Protein AF-A0A7K2C721-F1 (afdb_monomer_lite)

Structure (mmCIF, N/CA/C/O backbone):
data_AF-A0A7K2C721-F1
#
_entry.id   AF-A0A7K2C721-F1
#
loop_
_atom_site.group_PDB
_atom_site.id
_atom_site.type_symbol
_atom_site.label_atom_id
_atom_site.label_alt_id
_atom_site.label_comp_id
_atom_site.label_asym_id
_atom_site.label_entity_id
_atom_site.label_seq_id
_atom_site.pdbx_PDB_ins_code
_atom_site.Cartn_x
_atom_site.Cartn_y
_atom_site.Cartn_z
_atom_site.occupancy
_atom_site.B_iso_or_equiv
_atom_site.auth_seq_id
_atom_site.auth_comp_id
_atom_site.auth_asym_id
_atom_site.auth_atom_id
_atom_site.pdbx_PDB_model_num
ATOM 1 N N . GLY A 1 1 ? 1.243 6.792 -5.849 1.00 49.56 1 GLY A N 1
ATOM 2 C CA . GLY A 1 1 ? 0.221 7.002 -4.819 1.00 49.56 1 GLY A CA 1
ATOM 3 C C . GLY A 1 1 ? -0.965 6.129 -5.125 1.00 49.56 1 GLY A C 1
ATOM 4 O O . GLY A 1 1 ? -1.291 5.991 -6.299 1.00 49.56 1 GLY A O 1
ATOM 5 N N . GLY A 1 2 ? -1.533 5.551 -4.066 1.00 78.56 2 GLY A N 1
ATOM 6 C CA . GLY A 1 2 ? -2.619 4.569 -4.059 1.00 78.56 2 GLY A CA 1
ATOM 7 C C . GLY A 1 2 ? -3.630 4.905 -2.964 1.00 78.56 2 GLY A C 1
ATOM 8 O O . GLY A 1 2 ? -3.875 6.083 -2.709 1.00 78.56 2 GLY A O 1
ATOM 9 N N . CYS A 1 3 ? -4.228 3.912 -2.299 1.00 88.88 3 CYS A N 1
ATOM 10 C CA . CYS A 1 3 ? -5.072 4.209 -1.139 1.00 88.88 3 CYS A CA 1
ATOM 11 C C . CYS A 1 3 ? -4.260 4.898 -0.029 1.00 88.88 3 CYS A C 1
ATOM 13 O O . CYS A 1 3 ? -3.264 4.368 0.454 1.00 88.88 3 CYS A O 1
ATOM 15 N N . MET A 1 4 ? -4.718 6.080 0.381 1.00 93.81 4 MET A N 1
ATOM 16 C CA . MET A 1 4 ? -4.069 6.913 1.403 1.00 93.81 4 MET A CA 1
ATOM 17 C C . MET A 1 4 ? -4.431 6.506 2.847 1.00 93.81 4 MET A C 1
ATOM 19 O O . MET A 1 4 ? -3.905 7.066 3.810 1.00 93.81 4 MET A O 1
ATOM 23 N N . ALA A 1 5 ? -5.356 5.552 3.000 1.00 94.94 5 ALA A N 1
ATOM 24 C CA . ALA A 1 5 ? -5.820 5.079 4.296 1.00 94.94 5 ALA A CA 1
ATOM 25 C C . ALA A 1 5 ? -4.667 4.411 5.058 1.00 94.94 5 ALA A C 1
ATOM 27 O O . ALA A 1 5 ? -4.019 3.515 4.522 1.00 94.94 5 ALA A O 1
ATOM 28 N N . ALA A 1 6 ? -4.415 4.862 6.289 1.00 95.06 6 ALA A N 1
ATOM 29 C CA . ALA A 1 6 ? -3.303 4.440 7.148 1.00 95.06 6 ALA A CA 1
ATOM 30 C C . ALA A 1 6 ? -1.881 4.744 6.628 1.00 95.06 6 ALA A C 1
ATOM 32 O O . ALA A 1 6 ? -0.919 4.542 7.368 1.00 95.06 6 ALA A O 1
ATOM 33 N N . THR A 1 7 ? -1.709 5.237 5.400 1.00 92.75 7 THR A N 1
ATOM 34 C CA . THR A 1 7 ? -0.401 5.599 4.823 1.00 92.75 7 THR A CA 1
ATOM 35 C C . THR A 1 7 ? -0.126 7.094 4.937 1.00 92.75 7 THR A C 1
ATOM 37 O O . THR A 1 7 ? 0.961 7.486 5.352 1.00 92.75 7 THR A O 1
ATOM 40 N N . GLU A 1 8 ? -1.119 7.925 4.621 1.00 93.88 8 GLU A N 1
ATOM 41 C CA . GLU A 1 8 ? -0.997 9.389 4.641 1.00 93.88 8 GLU A CA 1
ATOM 42 C C . GLU A 1 8 ? -1.953 10.040 5.641 1.00 93.88 8 GLU A C 1
ATOM 44 O O . GLU A 1 8 ? -1.652 11.104 6.180 1.00 93.88 8 GLU A O 1
ATOM 49 N N . TYR A 1 9 ? -3.096 9.407 5.917 1.00 96.06 9 TYR A N 1
ATOM 50 C CA . TYR A 1 9 ? -4.059 9.920 6.884 1.00 96.06 9 TYR A CA 1
ATOM 51 C C . TYR A 1 9 ? -4.799 8.801 7.633 1.00 96.06 9 TYR A C 1
ATOM 53 O O . TYR A 1 9 ? -4.802 7.633 7.242 1.00 96.06 9 TYR A O 1
ATOM 61 N N . CYS A 1 10 ? -5.472 9.198 8.711 1.00 97.88 10 CYS A N 1
ATOM 62 C CA . CYS A 1 10 ? -6.513 8.434 9.396 1.00 97.88 10 CYS A CA 1
ATOM 63 C C . CYS A 1 10 ? -7.578 9.404 9.952 1.00 97.88 10 CYS A C 1
ATOM 65 O O . CYS A 1 10 ? -7.423 10.624 9.858 1.00 97.88 10 CYS A O 1
ATOM 67 N N . ARG A 1 11 ? -8.673 8.879 10.507 1.00 97.88 11 ARG A N 1
ATOM 68 C CA . ARG A 1 11 ? -9.727 9.646 11.190 1.00 97.88 11 ARG A CA 1
ATOM 69 C C . ARG A 1 11 ? -9.753 9.264 12.665 1.00 97.88 11 ARG A C 1
ATOM 71 O O . ARG A 1 11 ? -9.745 8.080 12.982 1.00 97.88 11 ARG A O 1
ATOM 78 N N . ILE A 1 12 ? -9.890 10.259 13.537 1.00 98.31 12 ILE A N 1
ATOM 79 C CA . ILE A 1 12 ? -10.232 10.067 14.952 1.00 98.31 12 ILE A CA 1
ATOM 80 C C . ILE A 1 12 ? -11.711 10.431 15.121 1.00 98.31 12 ILE A C 1
ATOM 82 O O . ILE A 1 12 ? -12.134 11.497 14.669 1.00 98.31 12 ILE A O 1
ATOM 86 N N . THR A 1 13 ? -12.517 9.539 15.692 1.00 97.94 13 THR A N 1
ATOM 87 C CA . THR A 1 13 ? -13.942 9.791 15.957 1.00 97.94 13 THR A CA 1
ATOM 88 C C . THR A 1 13 ? -14.136 10.595 17.251 1.00 97.94 13 THR A C 1
ATOM 90 O O . THR A 1 13 ? -13.207 10.671 18.058 1.00 97.94 13 THR A O 1
ATOM 93 N N . PRO A 1 14 ? -15.319 11.195 17.492 1.00 97.62 14 PRO A N 1
ATOM 94 C CA . PRO A 1 14 ? -15.615 11.872 18.760 1.00 97.62 14 PRO A CA 1
ATOM 95 C C . PRO A 1 14 ? -15.468 10.971 19.996 1.00 97.62 14 PRO A C 1
ATOM 97 O O . PRO A 1 14 ? -15.135 11.451 21.074 1.00 97.62 14 PRO A O 1
ATOM 100 N N . GLU A 1 15 ? -15.665 9.665 19.828 1.00 97.56 15 GLU A N 1
ATOM 101 C CA . GLU A 1 15 ? -15.496 8.639 20.864 1.00 97.56 15 GLU A CA 1
ATOM 102 C C . GLU A 1 15 ? -14.019 8.272 21.097 1.00 97.56 15 GLU A C 1
ATOM 104 O O . GLU A 1 15 ? -13.718 7.450 21.956 1.00 97.56 15 GLU A O 1
ATOM 109 N N . GLY A 1 16 ? -13.092 8.859 20.332 1.00 97.94 16 GLY A N 1
ATOM 110 C CA . GLY A 1 16 ? -11.653 8.619 20.435 1.00 97.94 16 GLY A CA 1
ATOM 111 C C . GLY A 1 16 ? -11.129 7.452 19.595 1.00 97.94 16 GLY A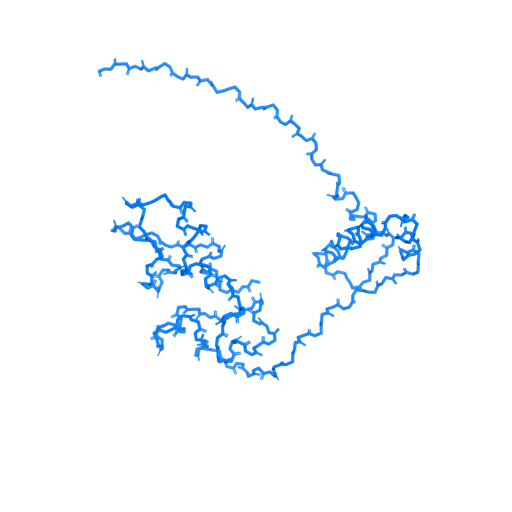 C 1
ATOM 112 O O . GLY A 1 16 ? -9.925 7.199 19.598 1.00 97.94 16 GLY A O 1
ATOM 113 N N . ASN A 1 17 ? -11.984 6.767 18.829 1.00 98.44 17 ASN A N 1
ATOM 114 C CA . ASN A 1 17 ? -11.551 5.661 17.976 1.00 98.44 17 ASN A CA 1
ATOM 115 C C . ASN A 1 17 ? -10.749 6.169 16.778 1.00 98.44 17 ASN A C 1
ATOM 117 O O . ASN A 1 17 ? -11.156 7.104 16.088 1.00 98.44 17 ASN A O 1
ATOM 121 N N . VAL A 1 18 ? -9.637 5.509 16.483 1.00 98.62 18 VAL A N 1
ATOM 122 C CA . VAL A 1 18 ? -8.828 5.755 15.293 1.00 98.62 18 VAL A CA 1
ATOM 123 C C . VAL A 1 18 ? -9.244 4.769 14.208 1.00 98.62 18 VAL A C 1
ATOM 125 O O . VAL A 1 18 ? -9.253 3.561 14.421 1.00 98.62 18 VAL A O 1
ATOM 128 N N . THR A 1 19 ? -9.572 5.283 13.029 1.00 98.31 19 THR A N 1
ATOM 129 C CA . THR A 1 19 ? -9.999 4.506 11.858 1.00 98.31 19 THR A CA 1
ATOM 130 C C . THR A 1 19 ? -9.140 4.876 10.647 1.00 98.31 19 THR A C 1
ATOM 132 O O . THR A 1 19 ? -8.733 6.034 10.509 1.00 98.31 19 THR A O 1
ATOM 135 N N . PRO A 1 20 ? -8.833 3.937 9.738 1.00 97.50 20 PRO A N 1
ATOM 136 C CA . PRO A 1 20 ? -7.922 4.192 8.622 1.00 97.50 20 PRO A CA 1
ATOM 137 C C . PRO A 1 20 ? -8.515 5.137 7.569 1.00 97.50 20 PRO A C 1
ATOM 139 O O . PRO A 1 20 ? -7.771 5.816 6.866 1.00 97.50 20 PRO A O 1
ATOM 142 N N . CYS A 1 21 ? -9.845 5.194 7.442 1.00 96.94 21 CYS A N 1
ATOM 143 C CA . CYS A 1 21 ? -10.539 6.019 6.459 1.00 96.94 21 CYS A CA 1
ATOM 144 C C . CYS A 1 21 ? -11.836 6.609 7.038 1.00 96.94 21 CYS A C 1
ATOM 146 O O . CYS A 1 21 ? -12.562 5.874 7.699 1.00 96.94 21 CYS A O 1
ATOM 148 N N . PRO A 1 22 ? -12.204 7.876 6.740 1.00 95.69 22 PRO A N 1
ATOM 149 C CA . PRO A 1 22 ? -13.484 8.458 7.132 1.00 95.69 22 PRO A CA 1
ATOM 150 C C . PRO A 1 22 ? -14.716 7.636 6.783 1.00 95.69 22 PRO A C 1
ATOM 152 O O . PRO A 1 22 ? -15.731 7.775 7.453 1.00 95.69 22 PRO A O 1
ATOM 155 N N . TYR A 1 23 ? -14.616 6.801 5.754 1.00 94.81 23 TYR A N 1
ATOM 156 C CA . TYR A 1 23 ? -15.709 6.002 5.215 1.00 94.81 23 TYR A CA 1
ATOM 157 C C . TYR A 1 23 ? -15.612 4.516 5.603 1.00 94.81 23 TYR A C 1
ATOM 159 O O . TYR A 1 23 ? -16.252 3.673 4.982 1.00 94.81 23 TYR A O 1
ATOM 167 N N . MET A 1 24 ? -14.759 4.165 6.569 1.00 93.44 24 MET A N 1
ATOM 168 C CA . MET A 1 24 ? -14.525 2.787 6.993 1.00 93.44 24 MET A CA 1
ATOM 169 C C . MET A 1 24 ? -14.427 2.724 8.515 1.00 93.44 24 MET A C 1
ATOM 171 O O . MET A 1 24 ? -13.475 3.238 9.093 1.00 93.44 24 MET A O 1
ATOM 175 N N . ASP A 1 25 ? -15.371 2.034 9.148 1.00 93.44 25 ASP A N 1
ATOM 176 C CA . ASP A 1 25 ? -15.484 1.971 10.613 1.00 93.44 25 ASP A CA 1
ATOM 177 C C . ASP A 1 25 ? -14.629 0.854 11.246 1.00 93.44 25 ASP A C 1
ATOM 179 O O . ASP A 1 25 ? -14.923 0.353 12.329 1.00 93.44 25 ASP A O 1
ATOM 183 N N . VAL A 1 26 ? -13.543 0.452 10.578 1.00 97.44 26 VAL A N 1
ATOM 184 C CA . VAL A 1 26 ? -12.572 -0.500 11.132 1.00 97.44 26 VAL A CA 1
ATOM 185 C C . VAL A 1 26 ? -11.715 0.229 12.163 1.00 97.44 26 VAL A C 1
ATOM 187 O O . VAL A 1 26 ? -10.949 1.129 11.816 1.00 97.44 26 VAL A O 1
ATOM 190 N N . VAL A 1 27 ? -11.842 -0.153 13.432 1.00 98.06 27 VAL A N 1
ATOM 191 C CA . VAL A 1 27 ? -11.096 0.471 14.530 1.00 98.06 27 VAL A CA 1
ATOM 192 C C . VAL A 1 27 ? -9.675 -0.084 14.579 1.00 98.06 27 VAL A C 1
ATOM 194 O O . VAL A 1 27 ? -9.462 -1.288 14.682 1.00 98.06 27 VAL A O 1
ATOM 197 N N . ALA A 1 28 ? -8.702 0.818 14.505 1.00 98.12 28 ALA A N 1
ATOM 198 C CA . ALA A 1 28 ? -7.275 0.531 14.585 1.00 98.12 28 ALA A CA 1
ATOM 199 C C . ALA A 1 28 ? -6.717 0.668 16.014 1.00 98.12 28 ALA A C 1
ATOM 201 O O . ALA A 1 28 ? -5.639 0.144 16.287 1.00 98.12 28 ALA A O 1
ATOM 202 N N . GLY A 1 29 ? -7.436 1.372 16.891 1.00 98.25 29 GLY A N 1
ATOM 203 C CA . GLY A 1 29 ? -7.095 1.652 18.289 1.00 98.25 29 GLY A CA 1
ATOM 204 C C . GLY A 1 29 ? -7.915 2.834 18.819 1.00 98.25 29 GLY A C 1
ATOM 205 O O . GLY A 1 29 ? -8.722 3.401 18.076 1.00 98.25 29 GLY A O 1
ATOM 206 N N . SER A 1 30 ? -7.699 3.238 20.073 1.00 98.38 30 SER A N 1
ATOM 207 C CA . SER A 1 30 ? -8.362 4.401 20.683 1.00 98.38 30 SER A CA 1
ATOM 208 C C . SER A 1 30 ? -7.357 5.339 21.343 1.00 98.38 30 SER A C 1
ATOM 210 O O . SER A 1 30 ? -6.547 4.914 22.166 1.00 98.38 30 SER A O 1
ATOM 212 N N . VAL A 1 31 ? -7.442 6.640 21.039 1.00 98.50 31 VAL A N 1
ATOM 213 C CA . VAL A 1 31 ? -6.568 7.657 21.662 1.00 98.50 31 VAL A CA 1
ATOM 214 C C . VAL A 1 31 ? -6.881 7.900 23.140 1.00 98.50 31 VAL A C 1
ATOM 216 O O . VAL A 1 31 ? -6.157 8.633 23.811 1.00 98.50 31 VAL A O 1
ATOM 219 N N . LEU A 1 32 ? -7.973 7.318 23.645 1.00 98.12 32 LEU A N 1
ATOM 220 C CA . LEU A 1 32 ? -8.311 7.328 25.067 1.00 98.12 32 LEU A CA 1
ATOM 221 C C . LEU A 1 32 ? -7.555 6.245 25.850 1.00 98.12 32 LEU A C 1
ATOM 223 O O . LEU A 1 32 ? -7.458 6.343 27.071 1.00 98.12 32 LEU A O 1
ATOM 227 N N . GLU A 1 33 ? -7.029 5.228 25.162 1.00 98.00 33 GLU A N 1
ATOM 228 C CA . GLU A 1 33 ? -6.367 4.064 25.765 1.00 98.00 33 GLU A CA 1
ATOM 229 C C . GLU A 1 33 ? -4.851 4.078 25.534 1.00 98.00 33 GLU A C 1
ATOM 231 O O . GLU A 1 33 ? -4.076 3.739 26.428 1.00 98.00 33 GLU A O 1
ATOM 236 N N . GLU A 1 34 ? -4.409 4.513 24.354 1.00 97.19 34 GLU A N 1
ATOM 237 C CA . GLU A 1 34 ? -3.000 4.542 23.964 1.00 97.19 34 GLU A CA 1
ATOM 238 C C . GLU A 1 34 ? -2.650 5.800 23.154 1.00 97.19 34 GLU A C 1
ATOM 240 O O . GLU A 1 34 ? -3.513 6.537 22.675 1.00 97.19 34 GLU A O 1
ATOM 245 N N . SER A 1 35 ? -1.352 6.089 23.016 1.00 98.38 35 SER A N 1
ATOM 246 C CA . SER A 1 35 ? -0.916 7.275 22.275 1.00 98.38 35 SER A CA 1
ATOM 247 C C . SER A 1 35 ? -1.215 7.132 20.782 1.00 98.38 35 SER A C 1
ATOM 249 O O . SER A 1 35 ? -1.034 6.061 20.207 1.00 98.38 35 SER A O 1
ATOM 251 N N . PHE A 1 36 ? -1.589 8.234 20.124 1.00 98.25 36 PHE A N 1
ATOM 252 C CA . PHE A 1 36 ? -1.823 8.238 18.678 1.00 98.25 36 PHE A CA 1
ATOM 253 C C . PHE A 1 36 ? -0.635 7.676 17.881 1.00 98.25 36 PHE A C 1
ATOM 255 O O . PHE A 1 36 ? -0.837 6.917 16.938 1.00 98.25 36 PHE A O 1
ATOM 262 N N . THR A 1 37 ? 0.597 8.019 18.269 1.00 98.25 37 THR A N 1
ATOM 263 C CA . THR A 1 37 ? 1.815 7.519 17.617 1.00 98.25 37 THR A CA 1
ATOM 264 C C . THR A 1 37 ? 1.926 6.001 17.725 1.00 98.25 37 THR A C 1
ATOM 266 O O . THR A 1 37 ? 2.263 5.352 16.742 1.00 98.25 37 THR A O 1
ATOM 269 N N . THR A 1 38 ? 1.584 5.427 18.884 1.00 98.38 38 THR A N 1
ATOM 270 C CA . THR A 1 38 ? 1.552 3.970 19.073 1.00 98.38 38 THR A CA 1
ATOM 271 C C . THR A 1 38 ? 0.562 3.328 18.106 1.00 98.38 38 THR A C 1
ATOM 273 O O . THR A 1 38 ? 0.962 2.484 17.311 1.00 98.38 38 THR A O 1
ATOM 276 N N . ILE A 1 39 ? -0.687 3.803 18.071 1.00 98.56 39 ILE A N 1
ATOM 277 C CA . ILE A 1 39 ? -1.709 3.295 17.142 1.00 98.56 39 ILE A CA 1
ATOM 278 C C . ILE A 1 39 ? -1.215 3.404 15.698 1.00 98.56 39 ILE A C 1
ATOM 280 O O . ILE A 1 39 ? -1.307 2.453 14.922 1.00 98.56 39 ILE A O 1
ATOM 284 N N . TRP A 1 40 ? -0.669 4.567 15.334 1.00 98.25 40 TRP A N 1
ATOM 285 C CA . TRP A 1 40 ? -0.189 4.828 13.986 1.00 98.25 40 TRP A CA 1
ATOM 286 C C . TRP A 1 40 ? 0.932 3.871 13.577 1.00 98.25 40 TRP A C 1
ATOM 288 O O . TRP A 1 40 ? 0.913 3.374 12.452 1.00 98.25 40 TRP A O 1
ATOM 298 N N . ASP A 1 41 ? 1.889 3.592 14.455 1.00 97.31 41 ASP A N 1
ATOM 299 C CA . ASP A 1 41 ? 3.065 2.788 14.123 1.00 97.31 41 ASP A CA 1
ATOM 300 C C . ASP A 1 41 ? 2.815 1.281 14.249 1.00 97.31 41 ASP A C 1
ATOM 302 O O . ASP A 1 41 ? 3.369 0.509 13.464 1.00 97.31 41 ASP A O 1
ATOM 306 N N . THR A 1 42 ? 1.985 0.851 15.206 1.00 97.31 42 THR A N 1
ATOM 307 C CA . THR A 1 42 ? 1.896 -0.564 15.606 1.00 97.31 42 THR A CA 1
ATOM 308 C C . THR A 1 42 ? 0.532 -1.215 15.410 1.00 97.31 42 THR A C 1
ATOM 310 O O . THR A 1 42 ? 0.428 -2.426 15.604 1.00 97.31 42 THR A O 1
ATOM 313 N N . SER A 1 43 ? -0.517 -0.476 15.031 1.00 98.25 43 SER A N 1
ATOM 314 C CA . SER A 1 43 ? -1.832 -1.086 14.797 1.00 98.25 43 SER A CA 1
ATOM 315 C C . SER A 1 43 ? -1.774 -2.151 13.698 1.00 98.25 43 SER A C 1
ATOM 317 O O . SER A 1 43 ? -1.290 -1.894 12.592 1.00 98.25 43 SER A O 1
ATOM 319 N N . ALA A 1 44 ? -2.335 -3.331 13.980 1.00 98.00 44 ALA A N 1
ATOM 320 C CA . ALA A 1 44 ? -2.417 -4.432 13.021 1.00 98.00 44 ALA A CA 1
ATOM 321 C C . ALA A 1 44 ? -3.188 -4.030 11.754 1.00 98.00 44 ALA A C 1
ATOM 323 O O . ALA A 1 44 ? -2.715 -4.270 10.648 1.00 98.00 44 ALA A O 1
ATOM 324 N N . VAL A 1 45 ? -4.312 -3.319 11.907 1.00 97.69 45 VAL A N 1
ATOM 325 C CA . VAL A 1 45 ? -5.124 -2.826 10.780 1.00 97.69 45 VAL A CA 1
ATOM 326 C C . VAL A 1 45 ? -4.296 -1.921 9.869 1.00 97.69 45 VAL A C 1
ATOM 328 O O . VAL A 1 45 ? -4.351 -2.025 8.645 1.00 97.69 45 VAL A O 1
ATOM 331 N N . PHE A 1 46 ? -3.505 -1.020 10.455 1.00 97.81 46 PHE A N 1
ATOM 332 C CA . PHE A 1 46 ? -2.673 -0.104 9.678 1.00 97.81 46 PHE A CA 1
ATOM 333 C C . PHE A 1 46 ? -1.506 -0.826 9.012 1.00 97.81 46 PHE A C 1
ATOM 335 O O . PHE A 1 46 ? -1.207 -0.542 7.854 1.00 97.81 46 PHE A O 1
ATOM 342 N N . ALA A 1 47 ? -0.872 -1.771 9.708 1.00 97.62 47 ALA A N 1
ATOM 343 C CA . ALA A 1 47 ? 0.179 -2.603 9.138 1.00 97.62 47 ALA A CA 1
ATOM 344 C C . ALA A 1 47 ? -0.333 -3.409 7.932 1.00 97.62 47 ALA A C 1
ATOM 346 O O . ALA A 1 47 ? 0.301 -3.401 6.880 1.00 97.62 47 ALA A O 1
ATOM 347 N N . GLU A 1 48 ? -1.513 -4.023 8.042 1.00 96.75 48 GLU A N 1
ATOM 348 C CA . GLU A 1 48 ? -2.133 -4.781 6.953 1.00 96.75 48 GLU A CA 1
ATOM 349 C C . GLU A 1 48 ? -2.467 -3.906 5.740 1.00 96.75 48 GLU A C 1
ATOM 351 O O . GLU A 1 48 ? -2.211 -4.310 4.609 1.00 96.75 48 GLU A O 1
ATOM 356 N N . LEU A 1 49 ? -2.989 -2.693 5.955 1.00 95.56 49 LEU A N 1
ATOM 357 C CA . LEU A 1 49 ? -3.316 -1.755 4.873 1.00 95.56 49 LEU A CA 1
ATOM 358 C C . LEU A 1 49 ? -2.081 -1.195 4.153 1.00 95.56 49 LEU A C 1
ATOM 360 O O . LEU A 1 49 ? -2.171 -0.838 2.977 1.00 95.56 49 LEU A O 1
ATOM 364 N N . ARG A 1 50 ? -0.945 -1.096 4.851 1.00 94.56 50 ARG A N 1
ATOM 365 C CA . ARG A 1 50 ? 0.338 -0.650 4.284 1.00 94.56 50 ARG A CA 1
ATOM 366 C C . ARG A 1 50 ? 1.042 -1.752 3.498 1.00 94.56 50 ARG A C 1
ATOM 368 O O . ARG A 1 50 ? 1.844 -1.442 2.620 1.00 94.56 50 ARG A O 1
ATOM 375 N N . GLU A 1 51 ? 0.751 -3.011 3.806 1.00 94.75 51 GLU A N 1
ATOM 376 C CA . GLU A 1 51 ? 1.353 -4.171 3.158 1.00 94.75 51 GLU A CA 1
ATOM 377 C C . GLU A 1 51 ? 0.549 -4.583 1.917 1.00 94.75 51 GLU A C 1
ATOM 379 O O . GLU A 1 51 ? -0.409 -5.358 1.973 1.00 94.75 51 GLU A O 1
ATOM 384 N N . THR A 1 52 ? 0.955 -4.070 0.756 1.00 92.00 52 THR A N 1
ATOM 385 C CA . THR A 1 52 ? 0.299 -4.349 -0.532 1.00 92.00 52 THR A CA 1
ATOM 386 C C . THR A 1 52 ? 0.393 -5.819 -0.938 1.00 92.00 52 THR A C 1
ATOM 388 O O . THR A 1 52 ? -0.418 -6.281 -1.748 1.00 92.00 52 THR A O 1
ATOM 391 N N . ALA A 1 53 ? 1.329 -6.588 -0.368 1.00 92.12 53 ALA A N 1
ATOM 392 C CA . ALA A 1 53 ? 1.405 -8.030 -0.575 1.00 92.12 53 ALA A CA 1
ATOM 393 C C . ALA A 1 53 ? 0.182 -8.785 -0.026 1.00 92.12 53 ALA A C 1
ATOM 395 O O . ALA A 1 53 ? -0.121 -9.868 -0.525 1.00 92.12 53 ALA A O 1
ATOM 396 N N . ASN A 1 54 ? -0.543 -8.211 0.939 1.00 94.56 54 ASN A N 1
ATOM 397 C CA . ASN A 1 54 ? -1.716 -8.835 1.557 1.00 94.56 54 ASN A CA 1
ATOM 398 C C . ASN A 1 54 ? -3.014 -8.636 0.760 1.00 94.56 54 ASN A C 1
ATOM 400 O O . ASN A 1 54 ? -4.047 -9.212 1.112 1.00 94.56 54 ASN A O 1
ATOM 404 N N . LEU A 1 55 ? -2.991 -7.821 -0.301 1.00 96.44 55 LEU A N 1
ATOM 405 C CA . LEU A 1 55 ? -4.165 -7.594 -1.138 1.00 96.44 55 LEU A CA 1
ATOM 406 C C . LEU A 1 55 ? -4.611 -8.892 -1.822 1.00 96.44 55 LEU A C 1
ATOM 408 O O . LEU A 1 55 ? -3.800 -9.681 -2.305 1.00 96.44 55 LEU A O 1
ATOM 412 N N . LYS A 1 56 ? -5.926 -9.088 -1.900 1.00 97.12 56 LYS A N 1
ATOM 413 C CA . LYS A 1 56 ? -6.571 -10.278 -2.469 1.00 97.12 56 LYS A CA 1
ATOM 414 C C . LYS A 1 56 ? -7.229 -9.957 -3.818 1.00 97.12 56 LYS A C 1
ATOM 416 O O . LYS A 1 56 ? -7.306 -8.799 -4.242 1.00 97.12 56 LYS A O 1
ATOM 421 N N . GLY A 1 57 ? -7.720 -10.991 -4.502 1.00 95.81 57 GLY A N 1
ATOM 422 C CA . GLY A 1 57 ? -8.464 -10.859 -5.763 1.00 95.81 57 GLY A CA 1
ATOM 423 C C . GLY A 1 57 ? -7.661 -10.164 -6.868 1.00 95.81 57 GLY A C 1
ATOM 424 O O . GLY A 1 57 ? -6.436 -10.302 -6.932 1.00 95.81 57 GLY A O 1
ATOM 425 N N . ARG A 1 58 ? -8.333 -9.380 -7.728 1.00 96.19 58 ARG A N 1
ATOM 426 C CA . ARG A 1 58 ? -7.654 -8.642 -8.805 1.00 96.19 58 ARG A CA 1
ATOM 427 C C . ARG A 1 58 ? -6.602 -7.679 -8.270 1.00 96.19 58 ARG A C 1
ATOM 429 O O . ARG A 1 58 ? -5.531 -7.584 -8.852 1.00 96.19 58 ARG A O 1
ATOM 436 N N . CYS A 1 59 ? -6.854 -6.995 -7.154 1.00 95.75 59 CYS A N 1
ATOM 437 C CA . CYS A 1 59 ? -5.874 -6.066 -6.583 1.00 95.75 59 CYS A CA 1
ATOM 438 C C . CYS A 1 59 ? -4.578 -6.772 -6.152 1.00 95.75 59 CYS A C 1
ATOM 440 O O . CYS A 1 59 ? -3.505 -6.225 -6.382 1.00 95.75 59 CYS A O 1
ATOM 442 N N . GLY A 1 60 ? -4.663 -7.989 -5.603 1.00 94.31 60 GLY A N 1
ATOM 443 C CA . GLY A 1 60 ? -3.491 -8.791 -5.227 1.00 94.31 60 GLY A CA 1
ATOM 444 C C . GLY A 1 60 ? -2.642 -9.259 -6.409 1.00 94.31 60 GLY A C 1
ATOM 445 O O . GLY A 1 60 ? -1.412 -9.273 -6.331 1.00 94.31 60 GLY A O 1
ATOM 446 N N . ALA A 1 61 ? -3.299 -9.596 -7.522 1.00 94.44 61 ALA A N 1
ATOM 447 C CA . ALA A 1 61 ? -2.650 -10.007 -8.767 1.00 94.44 61 ALA A CA 1
ATOM 448 C C . ALA A 1 61 ? -2.249 -8.827 -9.675 1.00 94.44 61 ALA A C 1
ATOM 450 O O . ALA A 1 61 ? -1.632 -9.040 -10.713 1.00 94.44 61 ALA A O 1
ATOM 451 N N . CYS A 1 62 ? -2.612 -7.592 -9.324 1.00 93.88 62 CYS A N 1
ATOM 452 C CA . CYS A 1 62 ? -2.425 -6.427 -10.183 1.00 93.88 62 CYS A CA 1
ATOM 453 C C . CYS A 1 62 ? -0.960 -6.005 -10.280 1.00 93.88 62 CYS A C 1
ATOM 455 O O . CYS A 1 62 ? -0.292 -5.755 -9.278 1.00 93.88 62 CYS A O 1
ATOM 457 N N . GLU A 1 63 ? -0.496 -5.802 -11.506 1.00 92.31 63 GLU A N 1
ATOM 458 C CA . GLU A 1 63 ? 0.824 -5.264 -11.821 1.00 92.31 63 GLU A CA 1
ATOM 459 C C . GLU A 1 63 ? 1.025 -3.814 -11.341 1.00 92.31 63 GLU A C 1
ATOM 461 O O . GLU A 1 63 ? 2.155 -3.350 -11.210 1.00 92.31 63 GLU A O 1
ATOM 466 N N . PHE A 1 64 ? -0.067 -3.116 -11.007 1.00 91.62 64 PHE A N 1
ATOM 467 C CA . PHE A 1 64 ? -0.076 -1.770 -10.428 1.00 91.62 64 PHE A CA 1
ATOM 468 C C . PHE A 1 64 ? -0.347 -1.757 -8.914 1.00 91.62 64 PHE A C 1
ATOM 470 O O . PHE A 1 64 ? -0.645 -0.689 -8.377 1.00 91.62 64 PHE A O 1
ATOM 477 N N . LYS A 1 65 ? -0.316 -2.894 -8.203 1.00 90.88 65 LYS A N 1
ATOM 478 C CA . LYS A 1 65 ? -0.753 -2.959 -6.791 1.00 90.88 65 LYS A CA 1
ATOM 479 C C . LYS A 1 65 ? 0.005 -2.013 -5.852 1.00 90.88 65 LYS A C 1
ATOM 481 O O . LYS A 1 65 ? -0.631 -1.380 -5.017 1.00 90.88 65 LYS A O 1
ATOM 486 N N . ASP A 1 66 ? 1.308 -1.831 -6.065 1.00 88.88 66 ASP A N 1
ATOM 487 C CA . ASP A 1 66 ? 2.154 -0.936 -5.256 1.00 88.88 66 ASP A CA 1
ATOM 488 C C . ASP A 1 66 ? 1.951 0.543 -5.601 1.00 88.88 66 ASP A C 1
ATOM 490 O O . ASP A 1 66 ? 2.305 1.440 -4.836 1.00 88.88 66 ASP A O 1
ATOM 494 N N . LEU A 1 67 ? 1.364 0.810 -6.769 1.00 88.81 67 LEU A N 1
ATOM 495 C CA . LEU A 1 67 ? 1.007 2.152 -7.192 1.00 88.81 67 LEU A CA 1
ATOM 496 C C . LEU A 1 67 ? -0.409 2.485 -6.748 1.00 88.81 67 LEU A C 1
ATOM 498 O O . LEU A 1 67 ? -0.577 3.470 -6.055 1.00 88.81 67 LEU A O 1
ATOM 502 N N . CYS A 1 68 ? -1.410 1.693 -7.124 1.00 93.38 68 CYS A N 1
ATOM 503 C CA . CYS A 1 68 ? -2.822 1.995 -6.908 1.00 93.38 68 CYS A CA 1
ATOM 504 C C . CYS A 1 68 ? -3.404 1.296 -5.673 1.00 93.38 68 CYS A C 1
ATOM 506 O O . CYS A 1 68 ? -4.016 1.942 -4.822 1.00 93.38 68 CYS A O 1
ATOM 508 N N . GLY A 1 69 ? -3.294 -0.032 -5.617 1.00 92.81 69 GLY A N 1
ATOM 509 C CA . GLY A 1 69 ? -3.885 -0.871 -4.573 1.00 92.81 69 GLY A CA 1
ATOM 510 C C . GLY A 1 69 ? -5.420 -0.895 -4.522 1.00 92.81 69 GLY A C 1
ATOM 511 O O . GLY A 1 69 ? -5.964 -1.789 -3.895 1.00 92.81 69 GLY A O 1
ATOM 512 N N . GLY A 1 70 ? -6.149 0.012 -5.185 1.00 95.56 70 GLY A N 1
ATOM 513 C CA . GLY A 1 70 ? -7.617 0.124 -5.135 1.00 95.56 70 GLY A CA 1
ATOM 514 C C . GLY A 1 70 ? -8.148 0.746 -3.833 1.00 95.56 70 GLY A C 1
ATOM 515 O O . GLY A 1 70 ? -7.430 0.865 -2.841 1.00 95.56 70 GLY A O 1
ATOM 516 N N . CYS A 1 71 ? -9.421 1.148 -3.808 1.00 96.56 71 CYS A N 1
ATOM 517 C CA . CYS A 1 71 ? -10.047 1.752 -2.630 1.00 96.56 71 CYS A CA 1
ATOM 518 C C . CYS A 1 71 ? -10.402 0.701 -1.566 1.00 96.56 71 CYS A C 1
ATOM 520 O O . CYS A 1 71 ? -11.346 -0.074 -1.730 1.00 96.56 71 CYS A O 1
ATOM 522 N N . ARG A 1 72 ? -9.690 0.737 -0.435 1.00 96.94 72 ARG A N 1
ATOM 523 C CA . ARG A 1 72 ? -9.871 -0.210 0.678 1.00 96.94 72 ARG A CA 1
ATOM 524 C C . ARG A 1 72 ? -11.236 -0.065 1.362 1.00 96.94 72 ARG A C 1
ATOM 526 O O . ARG A 1 72 ? -11.851 -1.058 1.727 1.00 96.94 72 ARG A O 1
ATOM 533 N N . CYS A 1 73 ? -11.765 1.161 1.440 1.00 96.94 73 CYS A N 1
ATOM 534 C CA . CYS A 1 73 ? -13.122 1.412 1.937 1.00 96.94 73 CYS A CA 1
ATOM 535 C C . CYS A 1 73 ? -14.196 0.762 1.045 1.00 96.94 73 CYS A C 1
ATOM 537 O O . CYS A 1 73 ? -15.118 0.148 1.571 1.00 96.94 73 CYS A O 1
ATOM 539 N N . ARG A 1 74 ? -14.073 0.829 -0.291 1.00 96.88 74 ARG A N 1
ATOM 540 C CA . ARG A 1 74 ? -15.036 0.166 -1.193 1.00 96.88 74 ARG A CA 1
ATOM 541 C C . ARG A 1 74 ? -14.965 -1.353 -1.091 1.00 96.88 74 ARG A C 1
ATOM 543 O O . ARG A 1 74 ? -16.010 -1.994 -1.077 1.00 96.88 74 ARG A O 1
ATOM 550 N N . ALA A 1 75 ? -13.755 -1.907 -0.998 1.00 97.38 75 ALA A N 1
ATOM 551 C CA . ALA A 1 75 ? -13.558 -3.337 -0.766 1.00 97.38 75 ALA A CA 1
ATOM 552 C C . ALA A 1 75 ? -14.264 -3.786 0.526 1.00 97.38 75 ALA A C 1
ATOM 554 O O . ALA A 1 75 ? -15.076 -4.713 0.499 1.00 97.38 75 ALA A O 1
ATOM 555 N N . PHE A 1 76 ? -14.051 -3.049 1.621 1.00 97.88 76 PHE A N 1
ATOM 556 C CA . PHE A 1 76 ? -14.703 -3.312 2.901 1.00 97.88 76 PHE A CA 1
ATOM 557 C C . PHE A 1 76 ? -16.227 -3.178 2.828 1.00 97.88 76 PHE A C 1
ATOM 559 O O . PHE A 1 76 ? -16.937 -4.082 3.250 1.00 97.88 76 PHE A O 1
ATOM 566 N N . ALA A 1 77 ? -16.744 -2.097 2.242 1.00 97.50 77 ALA A N 1
ATOM 567 C CA . ALA A 1 77 ? -18.184 -1.867 2.135 1.00 97.50 77 ALA A CA 1
ATOM 568 C C . ALA A 1 77 ? -18.907 -2.964 1.335 1.00 97.50 77 ALA A C 1
ATOM 570 O O . ALA A 1 77 ? -20.055 -3.284 1.629 1.00 97.50 77 ALA A O 1
ATOM 571 N N . ALA A 1 78 ? -18.245 -3.541 0.328 1.00 97.44 78 ALA A N 1
ATOM 572 C CA . ALA A 1 78 ? -18.834 -4.577 -0.513 1.00 97.44 78 ALA A CA 1
ATOM 573 C C . ALA A 1 78 ? -18.704 -5.994 0.061 1.00 97.44 78 ALA A C 1
ATOM 575 O O . ALA A 1 78 ? -19.549 -6.838 -0.228 1.00 97.44 78 ALA A O 1
ATOM 576 N N . THR A 1 79 ? -17.646 -6.279 0.826 1.00 97.44 79 THR A N 1
ATOM 577 C CA . THR A 1 79 ? -17.285 -7.664 1.192 1.00 97.44 79 THR A CA 1
ATOM 578 C C . THR A 1 79 ? -17.094 -7.904 2.687 1.00 97.44 79 THR A C 1
ATOM 580 O O . THR A 1 79 ? -17.033 -9.053 3.113 1.00 97.44 79 THR A O 1
ATOM 583 N N . GLY A 1 80 ? -16.968 -6.847 3.490 1.00 97.06 80 GLY A N 1
ATOM 584 C CA . GLY A 1 80 ? -16.506 -6.921 4.877 1.00 97.06 80 GLY A CA 1
ATOM 585 C C . GLY A 1 80 ? -14.994 -7.136 5.027 1.00 97.06 80 GLY A C 1
ATOM 586 O O . GLY A 1 80 ? -14.498 -7.156 6.149 1.00 97.06 80 GLY A O 1
ATOM 587 N N . ASP A 1 81 ? -14.244 -7.260 3.928 1.00 97.75 81 ASP A N 1
ATOM 588 C CA . ASP A 1 81 ? -12.793 -7.454 3.920 1.00 97.75 81 ASP A CA 1
ATOM 589 C C . ASP A 1 81 ? -12.107 -6.268 3.220 1.00 97.75 81 ASP A C 1
ATOM 591 O O . ASP A 1 81 ? -12.206 -6.077 2.007 1.00 97.75 81 ASP A O 1
ATOM 595 N N . TYR A 1 82 ? -11.387 -5.445 3.985 1.00 97.00 82 TYR A N 1
ATOM 596 C CA . TYR A 1 82 ? -10.676 -4.276 3.451 1.00 97.00 82 TYR A CA 1
ATOM 597 C C . TYR A 1 82 ? -9.440 -4.640 2.610 1.00 97.00 82 TYR A C 1
ATOM 599 O O . TYR A 1 82 ? -8.901 -3.778 1.907 1.00 97.00 82 TYR A O 1
ATOM 607 N N . LEU A 1 83 ? -9.003 -5.903 2.630 1.00 97.50 83 LEU A N 1
ATOM 608 C CA . LEU A 1 83 ? -7.934 -6.434 1.781 1.00 97.50 83 LEU A CA 1
ATOM 609 C C . LEU A 1 83 ? -8.469 -7.065 0.487 1.00 97.50 83 LEU A C 1
ATOM 611 O O . LEU A 1 83 ? -7.676 -7.404 -0.393 1.00 97.50 83 LEU A O 1
ATOM 615 N N . ALA A 1 84 ? -9.792 -7.183 0.324 1.00 97.88 84 ALA A N 1
ATOM 616 C CA . ALA A 1 84 ? -10.406 -7.656 -0.913 1.00 97.88 84 ALA A CA 1
ATOM 617 C C . ALA A 1 84 ? -10.149 -6.705 -2.098 1.00 97.88 84 ALA A C 1
ATOM 619 O O . ALA A 1 84 ? -9.608 -5.600 -1.970 1.00 97.88 84 ALA A O 1
ATOM 620 N N . GLU A 1 85 ? -10.519 -7.135 -3.298 1.00 97.06 85 GLU A N 1
ATOM 621 C CA . GLU A 1 85 ? -10.418 -6.282 -4.478 1.00 97.06 85 GLU A CA 1
ATOM 622 C C . GLU A 1 85 ? -11.396 -5.096 -4.431 1.00 97.06 85 GLU A C 1
ATOM 624 O O . GLU A 1 85 ? -12.454 -5.165 -3.812 1.00 97.06 85 GLU A O 1
ATOM 629 N N . ASP A 1 86 ? -11.048 -3.995 -5.102 1.00 97.12 86 ASP A N 1
ATOM 630 C CA . ASP A 1 86 ? -11.950 -2.848 -5.240 1.00 97.12 86 ASP A CA 1
ATOM 631 C C . ASP A 1 86 ? -13.007 -3.140 -6.326 1.00 97.12 86 ASP A C 1
ATOM 633 O O . ASP A 1 86 ? -12.653 -3.196 -7.511 1.00 97.12 86 ASP A O 1
ATOM 637 N N . PRO A 1 87 ? -14.301 -3.279 -5.977 1.00 96.81 87 PRO A N 1
ATOM 638 C CA . PRO A 1 87 ? -15.354 -3.579 -6.949 1.00 96.81 87 PRO A CA 1
ATOM 639 C C . PRO A 1 87 ? -15.580 -2.440 -7.953 1.00 96.81 87 PRO A C 1
ATOM 641 O O . PRO A 1 87 ? -16.118 -2.673 -9.031 1.00 96.81 87 PRO A O 1
ATOM 644 N N . GLY A 1 88 ? -15.147 -1.212 -7.639 1.00 95.75 88 GLY A N 1
ATOM 645 C CA . GLY A 1 88 ? -15.233 -0.070 -8.551 1.00 95.75 88 GLY A CA 1
ATOM 646 C C . GLY A 1 88 ? -14.160 -0.064 -9.644 1.00 95.75 88 GLY A C 1
ATOM 647 O O . GLY A 1 88 ? -14.186 0.792 -10.526 1.00 95.75 88 GLY A O 1
ATOM 648 N N . CYS A 1 89 ? -13.191 -0.981 -9.589 1.00 95.69 89 CYS A N 1
ATOM 649 C CA . CYS A 1 89 ? -12.143 -1.083 -10.593 1.00 95.69 89 CYS A CA 1
ATOM 650 C C . CYS A 1 89 ? -12.637 -1.888 -11.804 1.00 95.69 89 CYS A C 1
ATOM 652 O O . CYS A 1 89 ? -12.970 -3.064 -11.671 1.00 95.69 89 CYS A O 1
ATOM 654 N N . ALA A 1 90 ? -12.639 -1.282 -12.993 1.00 95.50 90 ALA A N 1
ATOM 655 C CA . ALA A 1 90 ? -12.969 -1.965 -14.252 1.00 95.50 90 ALA A CA 1
ATOM 656 C C . ALA A 1 90 ? -11.755 -2.649 -14.914 1.00 95.50 90 ALA A C 1
ATOM 658 O O . ALA A 1 90 ? -11.903 -3.336 -15.920 1.00 95.50 90 ALA A O 1
ATOM 659 N N . TYR A 1 91 ? -10.550 -2.447 -14.374 1.00 95.31 91 TYR A N 1
ATOM 660 C CA . TYR A 1 91 ? -9.324 -3.011 -14.929 1.00 95.31 91 TYR A CA 1
ATOM 661 C C . TYR A 1 91 ? -9.224 -4.516 -14.649 1.00 95.31 91 TYR A C 1
ATOM 663 O O . TYR A 1 91 ? -9.549 -4.975 -13.549 1.00 95.31 91 TYR A O 1
ATOM 671 N N . GLN A 1 92 ? -8.745 -5.271 -15.637 1.00 95.69 92 GLN A N 1
ATOM 672 C CA . GLN A 1 92 ? -8.455 -6.693 -15.502 1.00 95.69 92 GLN A CA 1
ATOM 673 C C . GLN A 1 92 ? -6.933 -6.894 -15.493 1.00 95.69 92 GLN A C 1
ATOM 675 O O . GLN A 1 92 ? -6.298 -6.666 -16.524 1.00 95.69 92 GLN A O 1
ATOM 680 N N . PRO A 1 93 ? -6.350 -7.310 -14.356 1.00 94.00 93 PRO A N 1
ATOM 681 C CA . PRO A 1 93 ? -4.928 -7.598 -14.249 1.00 94.00 93 PRO A CA 1
ATOM 682 C C . PRO A 1 93 ? -4.461 -8.668 -15.218 1.00 94.00 93 PRO A C 1
ATOM 684 O O . PRO A 1 93 ? -5.152 -9.670 -15.428 1.00 94.00 93 PRO A O 1
ATOM 687 N N . THR A 1 94 ? -3.242 -8.500 -15.714 1.00 90.50 94 THR A N 1
ATOM 688 C CA . THR A 1 94 ? -2.548 -9.551 -16.466 1.00 90.50 94 THR A CA 1
ATOM 689 C C . THR A 1 94 ? -1.758 -10.489 -15.552 1.00 90.50 94 THR A C 1
ATOM 691 O O . THR A 1 94 ? -1.434 -11.606 -15.947 1.00 90.50 94 THR A O 1
ATOM 694 N N . GLY A 1 95 ? -1.445 -10.056 -14.323 1.00 80.81 95 GLY A N 1
ATOM 695 C CA . GLY A 1 95 ? -0.599 -10.808 -13.391 1.00 80.81 95 GLY A CA 1
ATOM 696 C C . GLY A 1 95 ? 0.897 -10.720 -13.698 1.00 80.81 95 GLY A C 1
ATOM 697 O O . GLY A 1 95 ? 1.712 -11.222 -12.923 1.00 80.81 95 GLY A O 1
ATOM 698 N N . THR A 1 96 ? 1.284 -10.077 -14.801 1.00 79.69 96 THR A N 1
ATOM 699 C CA . THR A 1 96 ? 2.689 -9.846 -15.141 1.00 79.69 96 THR A CA 1
ATOM 700 C C . THR A 1 96 ? 3.161 -8.540 -14.538 1.00 79.69 96 THR A C 1
ATOM 702 O O . THR A 1 96 ? 2.641 -7.487 -14.889 1.00 79.69 96 THR A O 1
ATOM 705 N N . ALA A 1 97 ? 4.159 -8.605 -13.654 1.00 70.56 97 ALA A N 1
ATOM 706 C CA . ALA A 1 97 ? 4.789 -7.414 -13.097 1.00 70.56 97 ALA A CA 1
ATOM 707 C C . ALA A 1 97 ? 5.159 -6.431 -14.216 1.00 70.56 97 ALA A C 1
ATOM 709 O O . ALA A 1 97 ? 5.680 -6.841 -15.259 1.00 70.56 97 ALA A O 1
ATOM 710 N N . LEU A 1 98 ? 4.896 -5.140 -13.990 1.00 70.75 98 LEU A N 1
ATOM 711 C CA . LEU A 1 98 ? 5.348 -4.109 -14.915 1.00 70.75 98 LEU A CA 1
ATOM 712 C C . LEU A 1 98 ? 6.859 -4.258 -15.090 1.00 70.75 98 LEU A C 1
ATOM 714 O O . LEU A 1 98 ? 7.554 -4.476 -14.090 1.00 70.75 98 LEU A O 1
ATOM 718 N N . PRO A 1 99 ? 7.381 -4.144 -16.323 1.00 65.94 99 PRO A N 1
ATOM 719 C CA . PRO A 1 99 ? 8.816 -4.128 -16.516 1.00 65.94 99 PRO A CA 1
ATOM 720 C C . PRO A 1 99 ? 9.370 -2.992 -15.660 1.00 65.94 99 PRO A C 1
ATOM 722 O O . PRO A 1 99 ? 9.026 -1.825 -15.867 1.00 65.94 99 PRO A O 1
ATOM 725 N N . GLU A 1 100 ? 10.177 -3.336 -14.653 1.00 65.50 100 GLU A N 1
ATOM 726 C CA . GLU A 1 100 ? 10.883 -2.328 -13.877 1.00 65.50 100 GLU A CA 1
ATOM 727 C C . GLU A 1 100 ? 11.660 -1.485 -14.885 1.00 65.50 100 GLU A C 1
ATOM 729 O O . GLU A 1 100 ? 12.347 -2.044 -15.743 1.00 65.50 100 GLU A O 1
ATOM 734 N N . ALA A 1 101 ? 11.490 -0.160 -14.843 1.00 66.50 101 ALA A N 1
ATOM 735 C CA . ALA A 1 101 ? 12.174 0.728 -15.770 1.00 66.50 101 ALA A CA 1
ATOM 736 C C . ALA A 1 101 ? 13.677 0.441 -15.678 1.00 66.50 101 ALA A C 1
ATOM 738 O O . ALA A 1 101 ? 14.322 0.766 -14.678 1.00 66.50 101 ALA A O 1
ATOM 739 N N . VAL A 1 102 ? 14.208 -0.236 -16.698 1.00 74.25 102 VAL A N 1
ATOM 740 C CA . VAL A 1 102 ? 15.602 -0.659 -16.712 1.00 74.25 102 VAL A CA 1
ATOM 741 C C . VAL A 1 102 ? 16.433 0.607 -16.795 1.00 74.25 102 VAL A C 1
ATOM 743 O O . VAL A 1 102 ? 16.389 1.338 -17.783 1.00 74.25 102 VAL A O 1
ATOM 746 N N . LEU A 1 103 ? 17.167 0.886 -15.724 1.00 86.81 103 LEU A N 1
ATOM 747 C CA . LEU A 1 103 ? 18.115 1.983 -15.711 1.00 86.81 103 LEU A CA 1
ATOM 748 C C . LEU A 1 103 ? 19.354 1.545 -16.484 1.00 86.81 103 LEU A C 1
ATOM 750 O O . LEU A 1 103 ? 20.102 0.667 -16.050 1.00 86.81 103 LEU A O 1
ATOM 754 N N . HIS A 1 104 ? 19.569 2.167 -17.635 1.00 90.50 104 HIS A N 1
ATOM 755 C CA . HIS A 1 104 ? 20.764 1.948 -18.433 1.00 90.50 104 HIS A CA 1
ATOM 756 C C . HIS A 1 104 ? 21.904 2.792 -17.870 1.00 90.50 104 HIS A C 1
ATOM 758 O O . HIS A 1 104 ? 21.769 4.002 -17.747 1.00 90.50 104 HIS A O 1
ATOM 764 N N . TRP A 1 105 ? 23.029 2.179 -17.519 1.00 93.31 105 TRP A N 1
ATOM 765 C CA . TRP A 1 105 ? 24.243 2.923 -17.181 1.00 93.31 105 TRP A CA 1
ATOM 766 C C . TRP A 1 105 ? 25.045 3.162 -18.456 1.00 93.31 105 TRP A C 1
ATOM 768 O O . TRP A 1 105 ? 25.289 2.214 -19.202 1.00 93.31 105 TRP A O 1
ATOM 778 N N . ASP A 1 106 ? 25.474 4.401 -18.701 1.00 94.81 106 ASP A N 1
ATOM 779 C CA . ASP A 1 106 ? 26.485 4.626 -19.731 1.00 94.81 106 ASP A CA 1
ATOM 780 C C . ASP A 1 106 ? 27.844 4.056 -19.284 1.00 94.81 106 ASP A C 1
ATOM 782 O O . ASP A 1 106 ? 28.106 3.831 -18.093 1.00 94.81 106 ASP A O 1
ATOM 786 N N . GLN A 1 107 ? 28.723 3.800 -20.255 1.00 93.75 107 GLN A N 1
ATOM 787 C CA . GLN A 1 107 ? 30.024 3.191 -19.984 1.00 93.75 107 GLN A CA 1
ATOM 788 C C . GLN A 1 107 ? 30.849 4.038 -19.003 1.00 93.75 107 GLN A C 1
ATOM 790 O O . GLN A 1 107 ? 31.430 3.508 -18.059 1.00 93.75 107 GLN A O 1
ATOM 795 N N . ALA A 1 108 ? 30.851 5.364 -19.172 1.00 94.44 108 ALA A N 1
ATOM 796 C CA . ALA A 1 108 ? 31.636 6.274 -18.343 1.00 94.44 108 ALA A CA 1
ATOM 797 C C . ALA A 1 108 ? 31.197 6.260 -16.865 1.00 94.44 108 ALA A C 1
ATOM 799 O O . ALA A 1 108 ? 32.029 6.281 -15.951 1.00 94.44 108 ALA A O 1
ATOM 800 N N . SER A 1 109 ? 29.893 6.190 -16.611 1.00 94.25 109 SER A N 1
ATOM 801 C CA . SER A 1 109 ? 29.298 6.126 -15.275 1.00 94.25 109 SER A CA 1
ATOM 802 C C . SER A 1 109 ? 29.511 4.758 -14.647 1.00 94.25 109 SER A C 1
ATOM 804 O O . SER A 1 109 ? 29.837 4.666 -13.459 1.00 94.25 109 SER A O 1
ATOM 806 N N . GLN A 1 110 ? 29.393 3.693 -15.443 1.00 94.56 110 GLN A N 1
ATOM 807 C CA . GLN A 1 110 ? 29.694 2.340 -14.996 1.00 94.56 110 GLN A CA 1
ATOM 808 C C . GLN A 1 110 ? 31.165 2.214 -14.580 1.00 94.56 110 GLN A C 1
ATOM 810 O O . GLN A 1 110 ? 31.446 1.747 -13.474 1.00 94.56 110 GLN A O 1
ATOM 815 N N . ASP A 1 111 ? 32.095 2.709 -15.395 1.00 95.31 111 ASP A N 1
ATOM 816 C CA . ASP A 1 111 ? 33.528 2.708 -15.090 1.00 95.31 111 ASP A CA 1
ATOM 817 C C . ASP A 1 111 ? 33.826 3.505 -13.818 1.00 95.31 111 ASP A C 1
ATOM 819 O O . ASP A 1 111 ? 34.577 3.059 -12.946 1.00 95.31 111 ASP A O 1
ATOM 823 N N . ARG A 1 112 ? 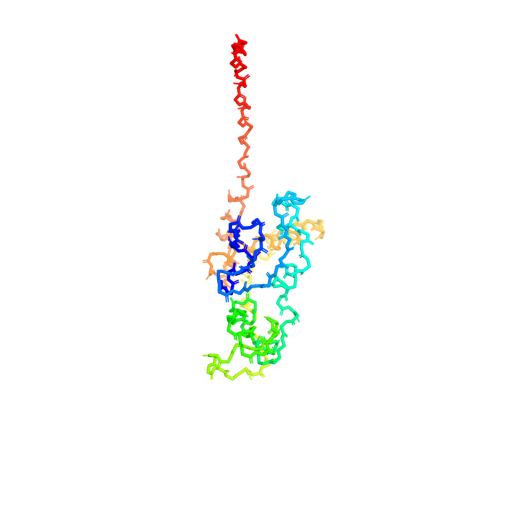33.191 4.673 -13.657 1.00 93.94 112 ARG A N 1
ATOM 824 C CA . ARG A 1 112 ? 33.325 5.498 -12.451 1.00 93.94 112 ARG A CA 1
ATOM 825 C C . ARG A 1 112 ? 32.832 4.774 -11.200 1.00 93.94 112 ARG A C 1
ATOM 827 O O . ARG A 1 112 ? 33.492 4.848 -10.166 1.00 93.94 112 ARG A O 1
ATOM 834 N N . LEU A 1 113 ? 31.705 4.069 -11.281 1.00 93.94 113 LEU A N 1
ATOM 835 C CA . LEU A 1 113 ? 31.182 3.263 -10.178 1.00 93.94 113 LEU A CA 1
ATOM 836 C C . LEU A 1 113 ? 32.128 2.098 -9.836 1.00 93.94 113 LEU A C 1
ATOM 838 O O . LEU A 1 113 ? 32.337 1.790 -8.661 1.00 93.94 113 LEU A O 1
ATOM 842 N N . MET A 1 114 ? 32.729 1.467 -10.849 1.00 95.25 114 MET A N 1
ATOM 843 C CA . MET A 1 114 ? 33.647 0.336 -10.680 1.00 95.25 114 MET A CA 1
ATOM 844 C C . MET A 1 114 ? 34.972 0.709 -10.007 1.00 95.25 114 MET A C 1
ATOM 846 O O . MET A 1 114 ? 35.598 -0.163 -9.407 1.00 95.25 114 MET A O 1
ATOM 850 N N . ARG A 1 115 ? 35.355 1.994 -10.004 1.00 95.38 115 ARG A N 1
ATOM 851 C CA . ARG A 1 115 ? 36.514 2.501 -9.243 1.00 95.38 115 ARG A CA 1
ATOM 852 C C . ARG A 1 115 ? 36.338 2.419 -7.727 1.00 95.38 115 ARG A C 1
ATOM 854 O O . ARG A 1 115 ? 37.318 2.589 -7.011 1.00 95.38 115 ARG A O 1
ATOM 861 N N . ILE A 1 116 ? 35.127 2.173 -7.220 1.00 94.38 116 ILE A N 1
ATOM 862 C CA . ILE A 1 116 ? 34.888 1.951 -5.789 1.00 94.38 116 ILE A CA 1
ATOM 863 C C . ILE A 1 116 ? 35.337 0.519 -5.439 1.00 94.38 116 ILE A C 1
ATOM 865 O O . ILE A 1 116 ? 34.668 -0.436 -5.848 1.00 94.38 116 ILE A O 1
ATOM 869 N N . PRO A 1 117 ? 36.434 0.338 -4.675 1.00 92.50 117 PRO A N 1
ATOM 870 C CA . PRO A 1 117 ? 37.049 -0.978 -4.486 1.00 92.50 117 PRO A CA 1
ATOM 871 C C . PRO A 1 117 ? 36.257 -1.865 -3.517 1.00 92.50 117 PRO A C 1
ATOM 873 O O . PRO A 1 117 ? 36.267 -3.088 -3.629 1.00 92.50 117 PRO A O 1
ATOM 876 N N . ILE A 1 118 ? 35.536 -1.255 -2.572 1.00 95.88 118 ILE A N 1
ATOM 877 C CA . ILE A 1 118 ? 34.746 -1.975 -1.573 1.00 95.88 118 ILE A CA 1
ATOM 878 C C . ILE A 1 118 ? 33.373 -2.287 -2.168 1.00 95.88 118 ILE A C 1
ATOM 880 O O . ILE A 1 118 ? 32.560 -1.384 -2.377 1.00 95.88 118 ILE A O 1
ATOM 884 N N . SER A 1 119 ? 33.093 -3.572 -2.397 1.00 91.62 119 SER A N 1
ATOM 885 C CA . SER A 1 119 ? 31.845 -4.063 -3.002 1.00 91.62 119 SER A CA 1
ATOM 886 C C . SER A 1 119 ? 30.591 -3.551 -2.288 1.00 91.62 119 SER A C 1
ATOM 888 O O . SER A 1 119 ? 29.646 -3.113 -2.940 1.00 91.62 119 SER A O 1
ATOM 890 N N . PHE A 1 120 ? 30.604 -3.532 -0.952 1.00 92.44 120 PHE A N 1
ATOM 891 C CA . PHE A 1 120 ? 29.509 -2.995 -0.146 1.00 92.44 120 PHE A CA 1
ATOM 892 C C . PHE A 1 120 ? 29.239 -1.514 -0.447 1.00 92.44 120 PHE A C 1
ATOM 894 O O . PHE A 1 120 ? 28.097 -1.135 -0.706 1.00 92.44 120 PHE A O 1
ATOM 901 N N . ILE A 1 121 ? 30.287 -0.681 -0.464 1.00 91.44 121 ILE A N 1
ATOM 902 C CA . ILE A 1 121 ? 30.159 0.753 -0.763 1.00 91.44 121 ILE A CA 1
ATOM 903 C C . ILE A 1 121 ? 29.692 0.936 -2.202 1.00 91.44 121 ILE A C 1
ATOM 905 O O . ILE A 1 121 ? 28.758 1.692 -2.439 1.00 91.44 121 ILE A O 1
ATOM 909 N N . ARG A 1 122 ? 30.265 0.190 -3.151 1.00 94.88 122 ARG A N 1
ATOM 910 C CA . ARG A 1 122 ? 29.873 0.233 -4.562 1.00 94.88 122 ARG A CA 1
ATOM 911 C C . ARG A 1 122 ? 28.391 -0.082 -4.751 1.00 94.88 122 ARG A C 1
ATOM 913 O O . ARG A 1 122 ? 27.691 0.665 -5.429 1.00 94.88 122 ARG A O 1
ATOM 920 N N . ASN A 1 123 ? 27.897 -1.141 -4.113 1.00 91.88 123 ASN A N 1
ATOM 921 C CA . ASN A 1 123 ? 26.489 -1.534 -4.181 1.00 91.88 123 ASN A CA 1
ATOM 922 C C . ASN A 1 123 ? 25.578 -0.489 -3.523 1.00 91.88 123 ASN A C 1
ATOM 924 O O . ASN A 1 123 ? 24.517 -0.171 -4.060 1.00 91.88 123 ASN A O 1
ATOM 928 N N . LYS A 1 124 ? 25.998 0.089 -2.391 1.00 91.62 124 LYS A N 1
ATOM 929 C CA . LYS A 1 124 ? 25.266 1.176 -1.729 1.00 91.62 124 LYS A CA 1
ATOM 930 C C . LYS A 1 124 ? 25.199 2.431 -2.606 1.00 91.62 124 LYS A C 1
ATOM 932 O O . LYS A 1 124 ? 24.126 3.010 -2.750 1.00 91.62 124 LYS A O 1
ATOM 937 N N . THR A 1 125 ? 26.312 2.822 -3.224 1.00 92.50 125 THR A N 1
ATOM 938 C CA . THR A 1 125 ? 26.381 3.951 -4.161 1.00 92.50 125 THR A CA 1
ATOM 939 C C . THR A 1 125 ? 25.508 3.704 -5.385 1.00 92.50 125 THR A C 1
ATOM 941 O O . THR A 1 125 ? 24.734 4.586 -5.742 1.00 92.50 125 THR A O 1
ATOM 944 N N . ARG A 1 126 ? 25.563 2.503 -5.981 1.00 94.06 126 ARG A N 1
ATOM 945 C CA . ARG A 1 126 ? 24.700 2.111 -7.105 1.00 94.06 126 ARG A CA 1
ATOM 946 C C . ARG A 1 126 ? 23.226 2.326 -6.770 1.00 94.06 126 ARG A C 1
ATOM 948 O O . ARG A 1 126 ? 22.561 3.082 -7.467 1.00 94.06 126 ARG A O 1
ATOM 955 N N . LYS A 1 127 ? 22.751 1.746 -5.661 1.00 90.62 127 LYS A N 1
ATOM 956 C CA . LYS A 1 127 ? 21.357 1.896 -5.210 1.00 90.62 127 LYS A CA 1
ATOM 957 C C . LYS A 1 127 ? 20.965 3.360 -5.004 1.00 90.62 127 LYS A C 1
ATOM 959 O O . LYS A 1 127 ? 19.868 3.753 -5.380 1.00 90.62 127 LYS A O 1
ATOM 964 N N . GLY A 1 128 ? 21.856 4.172 -4.429 1.00 90.19 128 GLY A N 1
ATOM 965 C CA . GLY A 1 128 ? 21.613 5.603 -4.229 1.00 90.19 128 GLY A CA 1
ATOM 966 C C . GLY A 1 128 ? 21.466 6.381 -5.541 1.00 90.19 128 GLY A C 1
ATOM 967 O O . GLY A 1 128 ? 20.544 7.182 -5.674 1.00 90.19 128 GLY A O 1
ATOM 968 N N . VAL A 1 129 ? 22.339 6.121 -6.519 1.00 93.06 129 VAL A N 1
ATOM 969 C CA . VAL A 1 129 ? 22.270 6.751 -7.849 1.00 93.06 129 VAL A CA 1
ATOM 970 C C . VAL A 1 129 ? 21.026 6.290 -8.607 1.00 93.06 129 VAL A C 1
ATOM 972 O O . VAL A 1 129 ? 20.325 7.116 -9.180 1.00 93.06 129 VAL A O 1
ATOM 975 N N . GLU A 1 130 ? 20.702 4.999 -8.564 1.00 92.12 130 GLU A N 1
ATOM 976 C CA . GLU A 1 130 ? 19.495 4.459 -9.193 1.00 92.12 130 GLU A CA 1
ATOM 977 C C . GLU A 1 130 ? 18.216 5.033 -8.569 1.00 92.12 130 GLU A C 1
ATOM 979 O O . GLU A 1 130 ? 17.281 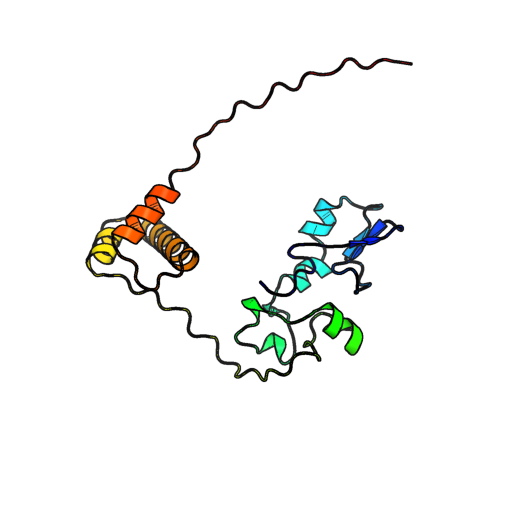5.378 -9.285 1.00 92.12 130 GLU A O 1
ATOM 984 N N . ALA A 1 131 ? 18.161 5.190 -7.244 1.00 86.06 131 ALA A N 1
ATOM 985 C CA . ALA A 1 131 ? 17.037 5.845 -6.574 1.00 86.06 131 ALA A CA 1
ATOM 986 C C . ALA A 1 131 ? 16.900 7.320 -6.991 1.00 86.06 131 ALA A C 1
ATOM 988 O O . ALA A 1 131 ? 15.797 7.779 -7.282 1.00 86.06 131 ALA A O 1
ATOM 989 N N . TYR A 1 132 ? 18.016 8.053 -7.082 1.00 89.62 132 TYR A N 1
ATOM 990 C CA . TYR A 1 132 ? 18.022 9.427 -7.590 1.00 89.62 132 TYR A CA 1
ATOM 991 C C . TYR A 1 132 ? 17.511 9.504 -9.038 1.00 89.62 132 TYR A C 1
ATOM 993 O O . TYR A 1 132 ? 16.680 10.356 -9.350 1.00 89.62 132 TYR A O 1
ATOM 1001 N N . ALA A 1 133 ? 17.967 8.592 -9.900 1.00 90.12 133 ALA A N 1
ATOM 1002 C CA . ALA A 1 133 ? 17.546 8.501 -11.294 1.00 90.12 133 ALA A CA 1
ATOM 1003 C C . ALA A 1 133 ? 16.036 8.240 -11.420 1.00 90.12 133 ALA A C 1
ATOM 1005 O O . ALA A 1 133 ? 15.346 8.984 -12.120 1.00 90.12 133 ALA A O 1
ATOM 1006 N N . ARG A 1 134 ? 15.500 7.270 -10.661 1.00 86.31 134 ARG A N 1
ATOM 1007 C CA . ARG A 1 134 ? 14.051 7.001 -10.599 1.00 86.31 134 ARG A CA 1
ATOM 1008 C C . ARG A 1 134 ? 13.266 8.235 -10.149 1.00 86.31 134 ARG A C 1
ATOM 1010 O O . ARG A 1 134 ? 12.299 8.604 -10.805 1.00 86.31 134 ARG A O 1
ATOM 1017 N N . ASN A 1 135 ? 13.720 8.928 -9.102 1.00 83.69 135 ASN A N 1
ATOM 1018 C CA . ASN A 1 135 ? 13.063 10.143 -8.600 1.00 83.69 135 ASN A CA 1
ATOM 1019 C C . ASN A 1 135 ? 13.053 11.296 -9.615 1.00 83.69 135 ASN A C 1
ATOM 1021 O O . ASN A 1 135 ? 12.174 12.153 -9.568 1.00 83.69 135 ASN A O 1
ATOM 1025 N N . LYS A 1 136 ? 14.036 11.343 -10.518 1.00 86.94 136 LYS A N 1
ATOM 1026 C CA . LYS A 1 136 ? 14.104 12.329 -11.604 1.00 86.94 136 LYS A CA 1
ATOM 1027 C C . LYS A 1 136 ? 13.428 11.863 -12.894 1.00 86.94 136 LYS A C 1
ATOM 1029 O O . LYS A 1 136 ? 13.385 12.642 -13.840 1.00 86.94 136 LYS A O 1
ATOM 1034 N N . GLY A 1 137 ? 12.905 10.636 -12.936 1.00 85.38 137 GLY A N 1
ATOM 1035 C CA . GLY A 1 137 ? 12.278 10.063 -14.126 1.00 85.38 137 GLY A CA 1
ATOM 1036 C C . GLY A 1 137 ? 13.250 9.837 -15.287 1.00 85.38 137 GLY A C 1
ATOM 1037 O O . GLY A 1 137 ? 12.822 9.831 -16.436 1.00 85.38 137 GLY A O 1
ATOM 1038 N N . VAL A 1 138 ? 14.553 9.685 -15.014 1.00 88.12 138 VAL A N 1
ATOM 1039 C CA . VAL A 1 138 ? 15.565 9.442 -16.055 1.00 88.12 138 VAL A CA 1
ATOM 1040 C C . VAL A 1 138 ? 15.838 7.947 -16.202 1.00 88.12 138 VAL A C 1
ATOM 1042 O O . VAL A 1 138 ? 16.035 7.245 -15.213 1.00 88.12 138 VAL A O 1
ATOM 1045 N N . SER A 1 139 ? 15.859 7.460 -17.444 1.00 86.44 139 SER A N 1
ATOM 1046 C CA . SER A 1 139 ? 16.076 6.045 -17.787 1.00 86.44 139 SER A CA 1
ATOM 1047 C C . SER A 1 139 ? 17.539 5.690 -18.084 1.00 86.44 139 SER A C 1
ATOM 1049 O O . SER A 1 139 ? 17.884 4.511 -18.131 1.00 86.44 139 SER A O 1
ATOM 1051 N N . CYS A 1 140 ? 18.408 6.693 -18.257 1.00 91.88 140 CYS A N 1
ATOM 1052 C CA . CYS A 1 140 ? 19.844 6.521 -18.469 1.00 91.88 140 CYS A CA 1
ATOM 1053 C C . CYS A 1 140 ? 20.637 7.242 -17.369 1.00 91.88 140 CYS A C 1
ATOM 1055 O O . CYS A 1 140 ? 20.420 8.425 -17.103 1.00 91.88 140 CYS A O 1
ATOM 1057 N N . ILE A 1 141 ? 21.552 6.526 -16.722 1.00 92.69 141 ILE A N 1
ATOM 1058 C CA . ILE A 1 141 ? 22.467 7.044 -15.712 1.00 92.69 141 ILE A CA 1
ATOM 1059 C C . ILE A 1 141 ? 23.744 7.474 -16.420 1.00 92.69 141 ILE A C 1
ATOM 1061 O O . ILE A 1 141 ? 24.587 6.647 -16.776 1.00 92.69 141 ILE A O 1
ATOM 1065 N N . THR A 1 142 ? 23.857 8.787 -16.596 1.00 94.44 142 THR A N 1
ATOM 1066 C CA . THR A 1 142 ? 25.040 9.454 -17.132 1.00 94.44 142 THR A CA 1
ATOM 1067 C C . THR A 1 142 ? 25.885 10.061 -16.017 1.00 94.44 142 THR A C 1
ATOM 1069 O O . THR A 1 142 ? 25.488 10.114 -14.842 1.00 94.44 142 THR A O 1
ATOM 1072 N N . THR A 1 143 ? 27.061 10.574 -16.375 1.00 90.50 143 THR A N 1
ATOM 1073 C CA . THR A 1 143 ? 27.955 11.196 -15.395 1.00 90.50 143 THR A CA 1
ATOM 1074 C C . THR A 1 143 ? 27.345 12.448 -14.758 1.00 90.50 143 THR A C 1
ATOM 1076 O O . THR A 1 143 ? 27.604 12.721 -13.583 1.00 90.50 143 THR A O 1
ATOM 1079 N N . GLU A 1 144 ? 26.471 13.160 -15.474 1.00 91.19 144 GLU A N 1
ATOM 1080 C CA . GLU A 1 144 ? 25.680 14.287 -14.974 1.00 91.19 144 GLU A CA 1
ATOM 1081 C C . GLU A 1 144 ? 24.676 13.830 -13.913 1.00 91.19 144 GLU A C 1
ATOM 1083 O O . GLU A 1 144 ? 24.587 14.446 -12.850 1.00 91.19 144 GLU A O 1
ATOM 1088 N N . VAL A 1 145 ? 23.978 12.714 -14.151 1.00 89.94 145 VAL A N 1
ATOM 1089 C CA . VAL A 1 145 ? 23.056 12.113 -13.173 1.00 89.94 145 VAL A CA 1
ATOM 1090 C C . VAL A 1 145 ? 23.820 11.669 -11.924 1.00 89.9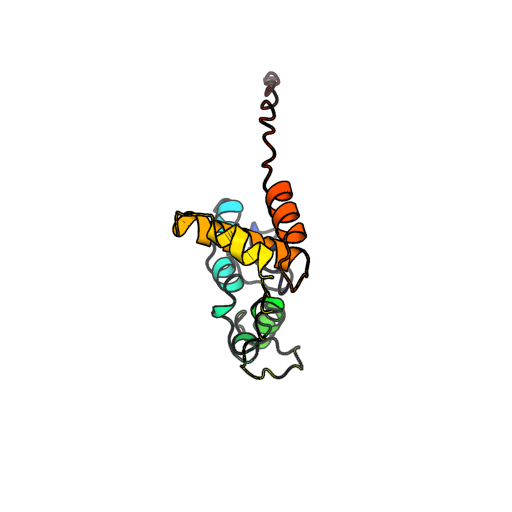4 145 VAL A C 1
ATOM 1092 O O . VAL A 1 145 ? 23.387 11.956 -10.806 1.00 89.94 145 VAL A O 1
ATOM 1095 N N . MET A 1 146 ? 24.992 11.041 -12.085 1.00 90.75 146 MET A N 1
ATOM 1096 C CA . MET A 1 146 ? 25.863 10.690 -10.955 1.00 90.75 146 MET A CA 1
ATOM 1097 C C . MET A 1 146 ? 26.312 11.924 -10.165 1.00 90.75 146 MET A C 1
ATOM 1099 O O . MET A 1 146 ? 26.294 11.903 -8.935 1.00 90.75 146 MET A O 1
ATOM 1103 N N . ASN A 1 147 ? 26.714 12.999 -10.848 1.00 90.00 147 ASN A N 1
ATOM 1104 C CA . ASN A 1 147 ? 27.114 14.246 -10.197 1.00 90.00 147 ASN A CA 1
ATOM 1105 C C . ASN A 1 147 ? 25.938 14.868 -9.435 1.00 90.00 147 ASN A C 1
ATOM 1107 O O . ASN A 1 147 ? 26.097 15.222 -8.270 1.00 90.00 147 ASN A O 1
ATOM 1111 N N . GLY A 1 148 ? 24.747 14.913 -10.038 1.00 87.62 148 GLY A N 1
ATOM 1112 C CA . GLY A 1 148 ? 23.526 15.386 -9.386 1.00 87.62 148 GLY A CA 1
ATOM 1113 C C . GLY A 1 148 ? 23.162 14.575 -8.139 1.00 87.62 148 GLY A C 1
ATOM 1114 O O . GLY A 1 148 ? 22.827 15.156 -7.105 1.00 87.62 148 GLY A O 1
ATOM 1115 N N . ALA A 1 149 ? 23.299 13.247 -8.196 1.00 86.38 149 ALA A N 1
ATOM 1116 C CA . ALA A 1 149 ? 23.070 12.363 -7.054 1.00 86.38 149 ALA A CA 1
ATOM 1117 C C . ALA A 1 149 ? 24.062 12.621 -5.905 1.00 86.38 149 ALA A C 1
ATOM 1119 O O . ALA A 1 149 ? 23.673 12.619 -4.737 1.00 86.38 149 ALA A O 1
ATOM 1120 N N . LEU A 1 150 ? 25.336 12.881 -6.219 1.00 82.25 150 LEU A N 1
ATOM 1121 C CA . LEU A 1 150 ? 26.372 13.207 -5.232 1.00 82.25 150 LEU A CA 1
ATOM 1122 C C . LEU A 1 150 ? 26.173 14.601 -4.620 1.00 82.25 150 LEU A C 1
ATOM 1124 O O . LEU A 1 150 ? 26.326 14.760 -3.409 1.00 82.25 150 LEU A O 1
ATOM 1128 N N . SER A 1 151 ? 25.792 15.593 -5.429 1.00 76.12 151 SER A N 1
ATOM 1129 C CA . SER A 1 151 ? 25.491 16.954 -4.968 1.00 76.12 151 SER A CA 1
ATOM 1130 C C . SER A 1 151 ? 24.245 16.997 -4.083 1.00 76.12 151 SER A C 1
ATOM 1132 O O . SER A 1 151 ? 24.259 17.667 -3.058 1.00 76.12 151 SER A O 1
ATOM 1134 N N . GLY A 1 152 ? 23.202 16.226 -4.407 1.00 61.06 152 GLY A N 1
ATOM 1135 C CA . GLY A 1 152 ? 22.029 16.061 -3.539 1.00 61.06 152 GLY A CA 1
ATOM 1136 C C . GLY A 1 152 ? 22.315 15.272 -2.252 1.00 61.06 152 GLY A C 1
ATOM 1137 O O . GLY A 1 152 ? 21.588 15.403 -1.273 1.00 61.06 152 GLY A O 1
ATOM 1138 N N . MET A 1 153 ? 23.393 14.477 -2.229 1.00 53.16 153 MET A N 1
ATOM 1139 C CA . MET A 1 153 ? 23.878 13.746 -1.051 1.00 53.16 153 MET A CA 1
ATOM 1140 C C . MET A 1 153 ? 24.806 14.591 -0.161 1.00 53.16 153 MET A C 1
ATOM 1142 O O . MET A 1 153 ? 25.233 14.112 0.896 1.00 53.16 153 MET A O 1
ATOM 1146 N N . GLN A 1 154 ? 25.090 15.853 -0.523 1.00 47.06 154 GLN A N 1
ATOM 1147 C CA . GLN A 1 154 ? 25.600 16.829 0.437 1.00 47.06 154 GLN A CA 1
ATOM 1148 C C . GLN A 1 154 ? 24.527 17.041 1.501 1.00 47.06 154 GLN A C 1
ATOM 1150 O O . GLN A 1 154 ? 23.640 17.881 1.387 1.00 47.06 154 GLN A O 1
ATOM 1155 N N . ARG A 1 155 ? 24.614 16.204 2.539 1.00 44.94 155 ARG A N 1
ATOM 1156 C CA . ARG A 1 155 ? 23.889 16.328 3.794 1.00 44.94 155 ARG A CA 1
ATOM 1157 C C . ARG A 1 155 ? 23.866 17.804 4.157 1.00 44.94 155 ARG A C 1
ATOM 1159 O O . ARG A 1 155 ? 24.932 18.410 4.270 1.00 44.94 155 ARG A O 1
ATOM 1166 N N . THR A 1 156 ? 22.680 18.341 4.397 1.00 38.06 156 THR A N 1
ATOM 1167 C CA . THR A 1 156 ? 22.482 19.466 5.303 1.00 38.06 156 THR A CA 1
ATOM 1168 C C . THR A 1 156 ? 23.250 19.161 6.590 1.00 38.06 156 THR A C 1
ATOM 1170 O O . THR A 1 156 ? 22.750 18.543 7.523 1.00 38.06 156 THR A O 1
ATOM 1173 N N . ARG A 1 157 ? 24.522 19.567 6.647 1.00 39.66 157 ARG A N 1
ATOM 1174 C CA . ARG A 1 157 ? 25.252 19.799 7.891 1.00 39.66 157 ARG A CA 1
ATOM 1175 C C . ARG A 1 157 ? 24.783 21.143 8.428 1.00 39.66 157 ARG A C 1
ATOM 1177 O O . ARG A 1 157 ? 25.565 22.066 8.604 1.00 39.66 157 ARG A O 1
ATOM 1184 N N . THR A 1 158 ? 23.488 21.256 8.674 1.00 37.59 158 THR A N 1
ATOM 1185 C CA . THR A 1 158 ? 22.964 22.263 9.579 1.00 37.59 158 THR A CA 1
ATOM 1186 C C . THR A 1 158 ? 22.860 21.555 10.917 1.00 37.59 158 THR A C 1
ATOM 1188 O O . THR A 1 158 ? 21.845 20.946 11.240 1.00 37.59 158 THR A O 1
ATOM 1191 N N . PHE A 1 159 ? 23.931 21.615 11.712 1.00 41.34 159 PHE A N 1
ATOM 1192 C CA . PHE A 1 159 ? 23.741 21.625 13.158 1.00 41.34 159 PHE A CA 1
ATOM 1193 C C . PHE A 1 159 ? 23.035 22.947 13.463 1.00 41.34 159 PHE A C 1
ATOM 1195 O O . PHE A 1 159 ? 23.672 23.952 13.761 1.00 41.34 159 PHE A O 1
ATOM 1202 N N . GLY A 1 160 ? 21.715 22.975 13.270 1.00 38.03 160 GLY A N 1
ATOM 1203 C CA . GLY A 1 160 ? 20.895 24.028 13.836 1.00 38.03 16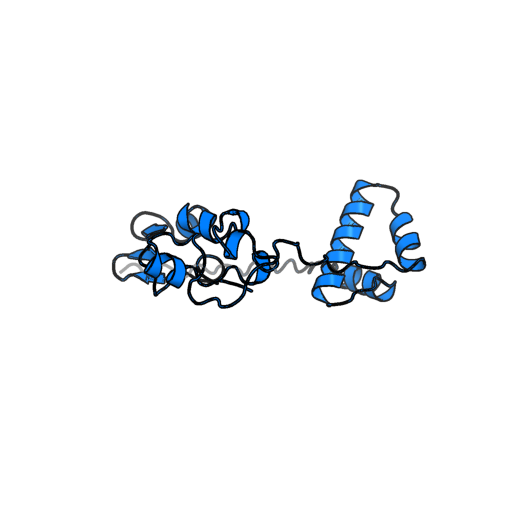0 GLY A CA 1
ATOM 1204 C C . GLY A 1 160 ? 21.080 23.935 15.341 1.00 38.03 160 GLY A C 1
ATOM 1205 O O . GLY A 1 160 ? 20.770 22.900 15.930 1.00 38.03 160 GLY A O 1
ATOM 1206 N N . ALA A 1 161 ? 21.657 24.970 15.948 1.00 45.62 161 ALA A N 1
ATOM 1207 C CA . ALA A 1 161 ? 21.635 25.110 17.392 1.00 45.62 161 ALA A CA 1
ATOM 1208 C C . ALA A 1 161 ? 20.181 24.926 17.848 1.00 45.62 161 ALA A C 1
ATOM 1210 O O . ALA A 1 161 ? 19.278 25.572 17.310 1.00 45.62 161 ALA A O 1
ATOM 1211 N N . ALA A 1 162 ? 19.952 24.004 18.784 1.00 47.75 162 ALA A N 1
ATOM 1212 C CA . ALA A 1 162 ? 18.639 23.840 19.383 1.00 47.75 162 ALA A CA 1
ATOM 1213 C C . ALA A 1 162 ? 18.195 25.206 19.939 1.00 47.75 162 ALA A C 1
ATOM 1215 O O . ALA A 1 162 ? 18.989 25.853 20.631 1.00 47.75 162 ALA A O 1
ATOM 1216 N N . PRO A 1 163 ? 16.978 25.687 19.638 1.00 45.44 163 PRO A N 1
ATOM 1217 C CA . PRO A 1 163 ? 16.504 26.928 20.224 1.00 45.44 163 PRO A CA 1
ATOM 1218 C C . PRO A 1 163 ? 16.456 26.766 21.747 1.00 45.44 163 PRO A C 1
ATOM 1220 O O . PRO A 1 163 ? 15.966 25.761 22.265 1.00 45.44 163 PRO A O 1
ATOM 1223 N N . ALA A 1 164 ? 16.997 27.751 22.465 1.00 49.84 164 ALA A N 1
ATOM 1224 C CA . ALA A 1 164 ? 16.951 27.783 23.918 1.00 49.84 164 ALA A CA 1
ATOM 1225 C C . ALA A 1 164 ? 15.485 27.791 24.373 1.00 49.84 164 ALA A C 1
ATOM 1227 O O . ALA A 1 164 ? 14.736 28.732 24.107 1.00 49.84 164 ALA A O 1
ATOM 1228 N N . PHE A 1 165 ? 15.071 26.722 25.049 1.00 41.62 165 PHE A N 1
ATOM 1229 C CA . PHE A 1 165 ? 13.739 26.607 25.623 1.00 41.62 165 PHE A CA 1
ATOM 1230 C C . PHE A 1 165 ? 13.644 27.556 26.825 1.00 41.62 165 PHE A C 1
ATOM 1232 O O . PHE A 1 165 ? 14.090 27.237 27.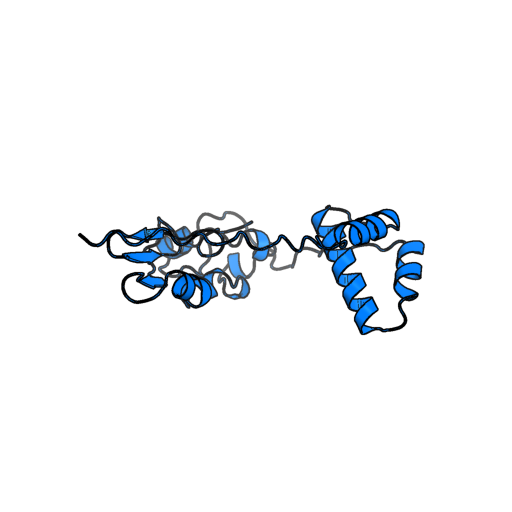927 1.00 41.62 165 PHE A O 1
ATOM 1239 N N . SER A 1 166 ? 13.105 28.757 26.606 1.00 53.38 166 SER A N 1
ATOM 1240 C CA . SER A 1 166 ? 12.800 29.693 27.687 1.00 53.38 166 SER A CA 1
ATOM 1241 C C . SER A 1 166 ? 11.655 29.121 28.522 1.00 53.38 166 SER A C 1
ATOM 1243 O O . SER A 1 166 ? 10.513 29.039 28.063 1.00 53.38 166 SER A O 1
ATOM 1245 N N . ARG A 1 167 ? 11.961 28.687 29.749 1.00 44.75 167 ARG A N 1
ATOM 1246 C CA . ARG A 1 167 ? 10.937 28.325 30.733 1.00 44.75 167 ARG A CA 1
ATOM 1247 C C . ARG A 1 167 ? 10.159 29.592 31.081 1.00 44.75 167 ARG A C 1
ATOM 1249 O O . ARG A 1 167 ? 10.694 30.476 31.745 1.00 44.75 167 ARG A O 1
ATOM 1256 N N . LYS A 1 168 ? 8.898 29.683 30.652 1.00 46.47 168 LYS A N 1
ATOM 1257 C CA . LYS A 1 168 ? 7.980 30.683 31.209 1.00 46.47 168 LYS A CA 1
ATOM 1258 C C . LYS A 1 168 ? 7.757 30.358 32.693 1.00 46.47 168 LYS A C 1
ATOM 1260 O O . LYS A 1 168 ? 7.546 29.185 33.008 1.00 46.47 168 LYS A O 1
ATOM 1265 N N . PRO A 1 169 ? 7.824 31.347 33.598 1.00 48.44 169 PRO A N 1
ATOM 1266 C CA . PRO A 1 169 ? 7.568 31.121 35.010 1.00 48.44 169 PRO A CA 1
ATOM 1267 C C . PRO A 1 169 ? 6.116 30.689 35.211 1.00 48.44 169 PRO A C 1
ATOM 1269 O O . PRO A 1 169 ? 5.183 31.287 34.674 1.00 48.44 169 PRO A O 1
ATOM 1272 N N . THR A 1 170 ? 5.950 29.621 35.980 1.00 57.81 170 THR A N 1
ATOM 1273 C CA . THR A 1 170 ? 4.671 29.136 36.479 1.00 57.81 170 THR A CA 1
ATOM 1274 C C . THR A 1 170 ? 4.058 30.233 37.347 1.00 57.81 170 THR A C 1
ATOM 1276 O O . THR A 1 170 ? 4.553 30.505 38.439 1.00 57.81 170 THR A O 1
ATOM 1279 N N . HIS A 1 171 ? 2.999 30.886 36.873 1.00 48.91 171 HIS A N 1
ATOM 1280 C CA . HIS A 1 171 ? 2.140 31.654 37.766 1.00 48.91 171 HIS A CA 1
ATOM 1281 C C . HIS A 1 171 ? 1.259 30.653 38.510 1.00 48.91 171 HIS A C 1
ATOM 1283 O O . HIS A 1 171 ? 0.351 30.064 37.931 1.00 48.91 171 HIS A O 1
ATOM 1289 N N . LEU A 1 172 ? 1.601 30.421 39.776 1.00 45.94 172 LEU A N 1
ATOM 1290 C CA . LEU A 1 172 ? 0.696 29.837 40.757 1.00 45.94 172 LEU A CA 1
ATOM 1291 C C . LEU A 1 172 ? -0.464 30.820 40.956 1.00 45.94 172 LEU A C 1
ATOM 1293 O O . LEU A 1 172 ? -0.232 31.968 41.342 1.00 45.94 172 LEU A O 1
ATOM 1297 N N . VAL A 1 173 ? -1.677 30.359 40.669 1.00 44.84 173 VAL A N 1
ATOM 1298 C CA . VAL A 1 173 ? -2.927 30.881 41.231 1.00 44.84 173 VAL A CA 1
ATOM 1299 C C . VAL A 1 173 ? -3.589 29.715 41.941 1.00 44.84 173 VAL A C 1
ATOM 1301 O O . VAL A 1 173 ? -3.619 28.625 41.325 1.00 44.84 173 VAL A O 1
#

Sequence (173 aa):
GGCMAATEYCRITPEGNVTPCPYMDVVAGSVLEESFTTIWDTSAVFAELRETANLKGRCGACEFKDLCGGCRCRAFAATGDYLAEDPGCAYQPTGTALPEAVLHWDQASQDRLMRIPISFIRNKTRKGVEAYARNKGVSCITTEVMNGALSGMQRTRTFGAAPAFSRKPTHLV

Foldseek 3Di:
DAACFLPPDWDQDPQQFIGRDPLAPDGQDGCVVDPPVCSSPPGPVSVCVQPLCLADDQLNLALCNNPHVEHLSQQCVVPVGSSYHRPPDPDGHPSDHDPDLAQAEDPVRVVVLPVPPDPVVSVVLVVQLVVQCVVVVHRYRDPVSSVVSVVVVPPPPPPPPDPPPDDDDDDDD

Secondary structure (DSSP, 8-state):
----BTTTB-EE-TTSEEESBTTB----EETTTS-HHHHHHH-HHHHHHH-GGG--HHHHH-TTTTTT---HHHHHHHHS-TTS--TT-------PPP-----EEPHHHHHHHHT--SHHHHHHHHHHHHHHHHHTT-SEE-HHHHHHHHHHTS------PPP----------

pLDDT: mean 86.78, std 17.02, range [37.59, 98.62]

Radius of gyration: 23.12 Å; chains: 1; bounding box: 56×42×61 Å